Protein AF-A0A519UH42-F1 (afdb_monomer_lite)

Secondary structure (DSSP, 8-state):
--------SEEEE--HHHHHHTEEEE--GGG-EEEEEEEEEETTTTEEEEEEEEE--EEESS-EEEETT---

Structure (mmCIF, N/CA/C/O backbone):
data_AF-A0A519UH42-F1
#
_entry.id   AF-A0A519UH42-F1
#
loop_
_atom_site.group_PDB
_atom_site.id
_atom_site.type_symbol
_atom_site.label_atom_id
_atom_site.label_alt_id
_atom_site.label_comp_id
_atom_site.label_asym_id
_atom_site.label_entity_id
_atom_site.label_seq_id
_atom_site.pdbx_PDB_ins_code
_atom_site.Cartn_x
_atom_site.Cartn_y
_atom_site.Cartn_z
_atom_site.occupancy
_atom_site.B_iso_or_equiv
_atom_site.auth_seq_id
_atom_site.auth_comp_id
_atom_site.auth_asym_id
_atom_site.auth_atom_id
_atom_site.pdbx_PDB_model_num
ATOM 1 N N . GLY A 1 1 ? -16.918 -5.725 1.554 1.00 88.94 1 GLY A N 1
ATOM 2 C CA . GLY A 1 1 ? -17.291 -4.397 2.091 1.00 88.94 1 GLY A CA 1
ATOM 3 C C . GLY A 1 1 ? -17.721 -3.494 0.950 1.00 88.94 1 GLY A C 1
ATOM 4 O O . GLY A 1 1 ? -17.523 -3.883 -0.193 1.00 88.94 1 GLY A O 1
ATOM 5 N N . LYS A 1 2 ? -18.302 -2.323 1.232 1.00 95.69 2 LYS A N 1
ATOM 6 C CA . LYS A 1 2 ? -18.667 -1.315 0.220 1.00 95.69 2 LYS A CA 1
ATOM 7 C C . LYS A 1 2 ? -17.893 -0.025 0.502 1.00 95.69 2 LYS A C 1
ATOM 9 O O . LYS A 1 2 ? -17.895 0.426 1.644 1.00 95.69 2 LYS A O 1
ATOM 14 N N . ILE A 1 3 ? -17.241 0.543 -0.513 1.00 95.06 3 ILE A N 1
ATOM 15 C CA . ILE A 1 3 ? -16.606 1.868 -0.413 1.00 95.06 3 ILE A CA 1
ATOM 16 C C . ILE A 1 3 ? -17.716 2.917 -0.292 1.00 95.06 3 ILE A C 1
ATOM 18 O O . ILE A 1 3 ? -18.724 2.838 -0.997 1.00 95.06 3 ILE A O 1
ATOM 22 N N . THR A 1 4 ? -17.555 3.853 0.640 1.00 95.75 4 THR A N 1
ATOM 23 C CA . THR A 1 4 ? -18.547 4.896 0.921 1.00 95.75 4 THR A CA 1
ATOM 24 C C . THR A 1 4 ? -18.002 6.273 0.534 1.00 95.75 4 THR A C 1
ATOM 26 O O . THR A 1 4 ? -17.767 6.508 -0.647 1.00 95.75 4 THR A O 1
ATOM 29 N N . GLY A 1 5 ? -17.831 7.183 1.494 1.00 96.50 5 GLY A N 1
ATOM 30 C CA . GLY A 1 5 ? -17.332 8.536 1.272 1.00 96.50 5 GLY A CA 1
ATOM 31 C C . GLY A 1 5 ? -15.809 8.629 1.314 1.00 96.50 5 GLY A C 1
ATOM 32 O O . GLY A 1 5 ? -15.129 7.786 1.900 1.00 96.50 5 GLY A O 1
ATOM 33 N N . MET A 1 6 ? -15.290 9.693 0.707 1.00 96.38 6 MET A N 1
ATOM 34 C CA . MET A 1 6 ? -13.882 10.069 0.808 1.00 96.38 6 MET A CA 1
ATOM 35 C C . MET A 1 6 ? -13.603 10.707 2.171 1.00 96.38 6 MET A C 1
ATOM 37 O O . MET A 1 6 ? -14.435 11.443 2.699 1.00 96.38 6 MET A O 1
ATOM 41 N N . ILE A 1 7 ? -12.416 10.446 2.709 1.00 94.50 7 ILE A N 1
ATOM 42 C CA . ILE A 1 7 ? -11.908 11.037 3.951 1.00 94.50 7 ILE A CA 1
ATOM 43 C C . ILE A 1 7 ? -10.544 11.686 3.682 1.00 94.50 7 ILE A C 1
ATOM 45 O O . ILE A 1 7 ? -9.819 11.248 2.788 1.00 94.50 7 ILE A O 1
ATOM 49 N N . ASN A 1 8 ? -10.205 12.729 4.436 1.00 95.62 8 ASN A N 1
ATOM 50 C CA . ASN A 1 8 ? -8.933 13.452 4.376 1.00 95.62 8 ASN A CA 1
ATOM 51 C C . ASN A 1 8 ? -8.197 13.390 5.727 1.00 95.62 8 ASN A C 1
ATOM 53 O O . ASN A 1 8 ? -8.754 12.919 6.717 1.00 95.62 8 ASN A O 1
ATOM 57 N N . ASP A 1 9 ? -6.942 13.852 5.745 1.00 96.31 9 ASP A N 1
ATOM 58 C CA . ASP A 1 9 ? -6.091 13.906 6.943 1.00 96.31 9 ASP A CA 1
ATOM 59 C C . ASP A 1 9 ? -5.900 12.534 7.605 1.00 96.31 9 ASP A C 1
ATOM 61 O O . ASP A 1 9 ? -6.091 12.368 8.807 1.00 96.31 9 ASP A O 1
ATOM 65 N N . VAL A 1 10 ? -5.555 11.524 6.802 1.00 95.75 10 VAL A N 1
ATOM 66 C CA . VAL A 1 10 ? -5.411 10.136 7.253 1.00 95.75 10 VAL A CA 1
ATOM 67 C C . VAL A 1 10 ? -3.967 9.673 7.124 1.00 95.75 10 VAL A C 1
ATOM 69 O O . VAL A 1 10 ? -3.357 9.808 6.066 1.00 95.75 10 VAL A O 1
ATOM 72 N N . ALA A 1 11 ? -3.449 9.053 8.180 1.00 96.00 11 ALA A N 1
ATOM 73 C CA . ALA A 1 11 ? -2.210 8.283 8.149 1.00 96.00 11 ALA A CA 1
ATOM 74 C C . ALA A 1 11 ? -2.420 6.916 8.810 1.00 96.00 11 ALA A C 1
ATOM 76 O O . ALA A 1 11 ? -3.389 6.714 9.540 1.00 96.00 11 ALA A O 1
ATOM 77 N N . TYR A 1 12 ? -1.507 5.976 8.580 1.00 95.31 12 TYR A N 1
ATOM 78 C CA . TYR A 1 12 ? -1.443 4.726 9.334 1.00 95.31 12 TYR A CA 1
ATOM 79 C C . TYR A 1 12 ? -0.146 4.658 10.138 1.00 95.31 12 TYR A C 1
ATOM 81 O O . TYR A 1 12 ? 0.868 5.236 9.751 1.00 95.31 12 TYR A O 1
ATOM 89 N N . GLN A 1 13 ? -0.176 3.948 11.262 1.00 94.81 13 GLN A N 1
ATOM 90 C CA . GLN A 1 13 ? 0.975 3.797 12.147 1.00 94.81 13 GLN A CA 1
ATOM 91 C C . GLN A 1 13 ? 1.158 2.329 12.527 1.00 94.81 13 GLN A C 1
ATOM 93 O O . GLN A 1 13 ? 0.246 1.698 13.056 1.00 94.81 13 GLN A O 1
ATOM 98 N N . SER A 1 14 ? 2.347 1.791 12.261 1.00 95.88 14 SER A N 1
ATOM 99 C CA . SER A 1 14 ? 2.774 0.450 12.666 1.00 95.88 14 SER A CA 1
ATOM 100 C C . SER A 1 14 ? 4.296 0.342 12.519 1.00 95.88 14 SER A C 1
ATOM 102 O O . SER A 1 14 ? 4.903 1.148 11.808 1.00 95.88 14 SER A O 1
ATOM 104 N N . ASN A 1 15 ? 4.923 -0.633 13.178 1.00 96.62 15 ASN A N 1
ATOM 105 C CA . ASN A 1 15 ? 6.291 -1.009 12.829 1.00 96.62 15 ASN A CA 1
ATOM 106 C C . ASN A 1 15 ? 6.296 -1.943 11.608 1.00 96.62 15 ASN A C 1
ATOM 108 O O . ASN A 1 15 ? 5.298 -2.583 11.284 1.00 96.62 15 ASN A O 1
ATOM 112 N N . THR A 1 16 ? 7.436 -2.028 10.924 1.00 96.75 16 THR A N 1
ATOM 113 C CA . THR A 1 16 ? 7.549 -2.768 9.660 1.00 96.75 16 THR A CA 1
ATOM 114 C C . THR A 1 16 ? 7.153 -4.239 9.797 1.00 96.75 16 THR A C 1
ATOM 116 O O . THR A 1 16 ? 6.452 -4.758 8.934 1.00 96.75 16 THR A O 1
ATOM 119 N N . GLN A 1 17 ? 7.573 -4.917 10.868 1.00 97.88 17 GLN A N 1
ATOM 120 C CA . GLN A 1 17 ? 7.297 -6.346 11.032 1.00 97.88 17 GLN A CA 1
ATOM 121 C C . GLN A 1 17 ? 5.807 -6.606 11.253 1.00 97.88 17 GLN A C 1
ATOM 123 O O . GLN A 1 17 ? 5.228 -7.443 10.569 1.00 97.88 17 GLN A O 1
ATOM 128 N N . GLU A 1 18 ? 5.175 -5.866 12.161 1.00 97.31 18 GLU A N 1
ATOM 129 C CA . GLU A 1 18 ? 3.739 -5.975 12.427 1.00 97.31 18 GLU A CA 1
ATOM 130 C C . GLU A 1 18 ? 2.905 -5.652 11.190 1.00 97.31 18 GLU A C 1
ATOM 132 O O . GLU A 1 18 ? 1.989 -6.403 10.856 1.00 97.31 18 GLU A O 1
ATOM 137 N N . PHE A 1 19 ? 3.252 -4.580 10.475 1.00 97.75 19 PHE A N 1
ATOM 138 C CA . PHE A 1 19 ? 2.545 -4.190 9.263 1.00 97.75 19 PHE A CA 1
ATOM 139 C C . PHE A 1 19 ? 2.568 -5.311 8.223 1.00 97.75 19 PHE A C 1
ATOM 141 O O . PHE A 1 19 ? 1.511 -5.745 7.769 1.00 97.75 19 PHE A O 1
ATOM 148 N N . TRP A 1 20 ? 3.745 -5.840 7.881 1.00 97.50 20 TRP A N 1
ATOM 149 C CA . TRP A 1 20 ? 3.845 -6.891 6.864 1.00 97.50 20 TRP A CA 1
ATOM 150 C C . TRP A 1 20 ? 3.260 -8.227 7.327 1.00 97.50 20 TRP A C 1
ATOM 152 O O . TRP A 1 20 ? 2.598 -8.891 6.532 1.00 97.50 20 TRP A O 1
ATOM 162 N N . ASN A 1 21 ? 3.397 -8.579 8.610 1.00 97.88 21 ASN A N 1
ATOM 163 C CA . ASN A 1 21 ? 2.740 -9.759 9.185 1.00 97.88 21 ASN A CA 1
ATOM 164 C C . ASN A 1 21 ? 1.207 -9.649 9.177 1.00 97.88 21 ASN A C 1
ATOM 166 O O . ASN A 1 21 ? 0.519 -10.663 9.256 1.00 97.88 21 ASN A O 1
ATOM 170 N N . SER A 1 22 ? 0.657 -8.436 9.072 1.00 98.00 22 SER A N 1
ATOM 171 C CA . SER A 1 22 ? -0.788 -8.211 8.986 1.00 98.00 22 SER A CA 1
ATOM 172 C C . SER A 1 22 ? -1.374 -8.352 7.574 1.00 98.00 22 SER A C 1
ATOM 174 O O . SER A 1 22 ? -2.595 -8.255 7.406 1.00 98.00 22 SER A O 1
ATOM 176 N N . CYS A 1 23 ? -0.531 -8.583 6.559 1.00 98.25 23 CYS A N 1
ATOM 177 C CA . CYS A 1 23 ? -0.958 -8.848 5.189 1.00 98.25 23 CYS A CA 1
ATOM 178 C C . CYS A 1 23 ? -1.741 -10.167 5.123 1.00 98.25 23 CYS A C 1
ATOM 180 O O . CYS A 1 23 ? -1.194 -11.247 5.328 1.00 98.25 23 CYS A O 1
ATOM 182 N N . ALA A 1 24 ? -3.039 -10.077 4.844 1.00 98.50 24 ALA A N 1
ATOM 183 C CA . ALA A 1 24 ? -3.955 -11.213 4.877 1.00 98.50 24 ALA A CA 1
ATOM 184 C C . ALA A 1 24 ? -4.341 -11.729 3.486 1.00 98.50 24 ALA A C 1
ATOM 186 O O . ALA A 1 24 ? -4.796 -12.864 3.364 1.00 98.50 24 ALA A O 1
ATOM 187 N N . ALA A 1 25 ? -4.223 -10.897 2.450 1.00 98.38 25 ALA A N 1
ATOM 188 C CA . ALA A 1 25 ? -4.500 -11.286 1.072 1.00 98.38 25 ALA A CA 1
ATOM 189 C C . ALA A 1 25 ? -3.826 -10.326 0.090 1.00 98.38 25 ALA A C 1
ATOM 191 O O . ALA A 1 25 ? -3.814 -9.119 0.330 1.00 98.38 25 ALA A O 1
ATOM 192 N N . VAL A 1 26 ? -3.350 -10.860 -1.033 1.00 98.31 26 VAL A N 1
ATOM 193 C CA . VAL A 1 26 ? -2.783 -10.119 -2.169 1.00 98.31 26 VAL A CA 1
ATOM 194 C C . VAL A 1 26 ? -3.536 -10.570 -3.421 1.00 98.31 26 VAL A C 1
ATOM 196 O O . VAL A 1 26 ? -3.805 -11.764 -3.565 1.00 98.31 26 VAL A O 1
ATOM 199 N N . CYS A 1 27 ? -3.924 -9.637 -4.289 1.00 98.31 27 CYS A N 1
ATOM 200 C CA . CYS A 1 27 ? -4.505 -9.973 -5.590 1.00 98.31 27 CYS A CA 1
ATOM 201 C C . CYS A 1 27 ? -3.483 -10.672 -6.502 1.00 98.31 27 CYS A C 1
ATOM 203 O O . CYS A 1 27 ? -2.276 -10.617 -6.264 1.00 98.31 27 CYS A O 1
ATOM 205 N N . ASP A 1 28 ? -3.976 -11.347 -7.537 1.00 97.88 28 ASP A N 1
ATOM 206 C CA . ASP A 1 28 ? -3.123 -12.041 -8.499 1.00 97.88 28 ASP A CA 1
ATOM 207 C C . ASP A 1 28 ? -2.400 -11.074 -9.459 1.00 97.88 28 ASP A C 1
ATOM 209 O O . ASP A 1 28 ? -2.514 -9.846 -9.385 1.00 97.88 28 ASP A O 1
ATOM 213 N N . GLU A 1 29 ? -1.637 -11.656 -10.379 1.00 97.25 29 GLU A N 1
ATOM 214 C CA . GLU A 1 29 ? -0.880 -10.953 -11.415 1.00 97.25 29 GLU A CA 1
ATOM 215 C C . GLU A 1 29 ? -1.723 -10.045 -12.319 1.00 97.25 29 GLU A C 1
ATOM 217 O O . GLU A 1 29 ? -1.196 -9.060 -12.833 1.00 97.25 29 GLU A O 1
ATOM 222 N N . SER A 1 30 ? -3.020 -10.322 -12.490 1.00 97.94 30 SER A N 1
ATOM 223 C CA . SER A 1 30 ? -3.891 -9.507 -13.342 1.00 97.94 30 SER A CA 1
ATOM 224 C C . SER A 1 30 ? -4.189 -8.131 -12.734 1.00 97.94 30 SER A C 1
ATOM 226 O O . SER A 1 30 ? -4.496 -7.189 -13.464 1.00 97.94 30 SER A O 1
ATOM 228 N N . ASP A 1 31 ? -4.058 -7.989 -11.409 1.00 98.31 31 ASP A N 1
ATOM 229 C CA . ASP A 1 31 ? -4.218 -6.715 -10.699 1.00 98.31 31 ASP A CA 1
ATOM 230 C C . ASP A 1 31 ? -2.886 -5.970 -10.499 1.00 98.31 31 ASP A C 1
ATOM 232 O O . ASP A 1 31 ? -2.877 -4.819 -10.051 1.00 98.31 31 ASP A O 1
ATOM 236 N N . TYR A 1 32 ? -1.752 -6.597 -10.817 1.00 97.88 32 TYR A N 1
ATOM 237 C CA . TYR A 1 32 ? -0.444 -5.982 -10.627 1.00 97.88 32 TYR A CA 1
ATOM 238 C C . TYR A 1 32 ? -0.284 -4.727 -11.492 1.00 97.88 32 TYR A C 1
ATOM 240 O O . TYR A 1 32 ? -0.546 -4.724 -12.696 1.00 97.88 32 TYR A O 1
ATOM 248 N N . ARG A 1 33 ? 0.191 -3.640 -10.878 1.00 97.50 33 ARG A N 1
ATOM 249 C CA . ARG A 1 33 ? 0.438 -2.355 -11.540 1.00 97.50 33 ARG A CA 1
ATOM 250 C C . ARG A 1 33 ? 1.852 -1.886 -11.235 1.00 97.50 33 ARG A C 1
ATOM 252 O O . ARG A 1 33 ? 2.281 -1.909 -10.083 1.00 97.50 33 ARG A O 1
ATOM 259 N N . LEU A 1 34 ? 2.555 -1.418 -12.266 1.00 96.81 34 LEU A N 1
ATOM 260 C CA . LEU A 1 34 ? 3.870 -0.795 -12.146 1.00 96.81 34 LEU A CA 1
ATOM 261 C C . LEU A 1 34 ? 3.725 0.723 -12.288 1.00 96.81 34 LEU A C 1
ATOM 263 O O . LEU A 1 34 ? 3.443 1.228 -13.373 1.00 96.81 34 LEU A O 1
ATOM 267 N N . GLY A 1 35 ? 3.900 1.437 -11.179 1.00 93.88 35 GLY A N 1
ATOM 268 C CA . GLY A 1 35 ? 4.010 2.893 -11.149 1.00 93.88 35 GLY A CA 1
ATOM 269 C C . GLY A 1 35 ? 5.467 3.337 -11.045 1.00 93.88 35 GLY A C 1
ATOM 270 O O . GLY A 1 35 ? 6.363 2.533 -10.791 1.00 93.88 35 GLY A O 1
ATOM 271 N N . GLY A 1 36 ? 5.721 4.630 -11.207 1.00 93.31 36 GLY A N 1
ATOM 272 C CA . GLY A 1 36 ? 7.052 5.195 -11.009 1.00 93.31 36 GLY A CA 1
ATOM 273 C C . GLY A 1 36 ? 7.014 6.690 -10.742 1.00 93.31 36 GLY A C 1
ATOM 274 O O . GLY A 1 36 ? 6.015 7.355 -11.019 1.00 93.31 36 GLY A O 1
ATOM 275 N N . ALA A 1 37 ? 8.112 7.200 -10.195 1.00 92.81 37 ALA A N 1
ATOM 276 C CA . ALA A 1 37 ? 8.318 8.613 -9.912 1.00 92.81 37 ALA A CA 1
ATOM 277 C C . ALA A 1 37 ? 9.748 9.013 -10.293 1.00 92.81 37 ALA A C 1
ATOM 279 O O . ALA A 1 37 ? 10.690 8.251 -10.083 1.00 92.81 37 ALA A O 1
ATOM 280 N N . PHE A 1 38 ? 9.916 10.218 -10.845 1.00 93.06 38 PHE A N 1
ATOM 281 C CA . PHE A 1 38 ? 11.236 10.771 -11.190 1.00 93.06 38 PHE A CA 1
ATOM 282 C C . PHE A 1 38 ? 11.939 11.446 -10.007 1.00 93.06 38 PHE A C 1
ATOM 284 O O . PHE A 1 38 ? 13.097 11.841 -10.111 1.00 93.06 38 PHE A O 1
ATOM 291 N N . ASN A 1 39 ? 11.217 11.627 -8.908 1.00 93.00 39 ASN A N 1
ATOM 292 C CA . ASN A 1 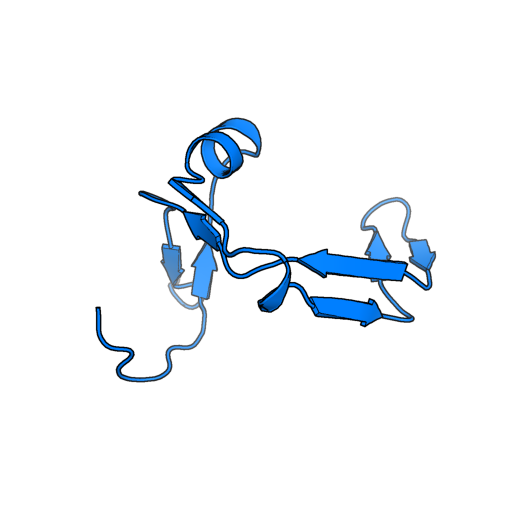39 ? 11.601 12.440 -7.766 1.00 93.00 39 ASN A CA 1
ATOM 293 C C . ASN A 1 39 ? 11.319 11.714 -6.443 1.00 93.00 39 ASN A C 1
ATOM 295 O O . ASN A 1 39 ? 10.854 12.339 -5.489 1.00 93.00 39 ASN A O 1
ATOM 299 N N . ASP A 1 40 ? 11.563 10.400 -6.394 1.00 92.56 40 ASP A N 1
ATOM 300 C CA . ASP A 1 40 ? 11.483 9.651 -5.139 1.00 92.56 40 ASP A CA 1
ATOM 301 C C . ASP A 1 40 ? 12.600 10.099 -4.199 1.00 92.56 40 ASP A C 1
ATOM 303 O O . ASP A 1 40 ? 13.787 10.064 -4.542 1.00 92.56 40 ASP A O 1
ATOM 307 N N . GLY A 1 41 ? 12.189 10.592 -3.034 1.00 91.31 41 GLY A N 1
ATOM 308 C CA . GLY A 1 41 ? 13.054 11.261 -2.079 1.00 91.31 41 GLY A CA 1
ATOM 309 C C . GLY A 1 41 ? 13.417 10.361 -0.906 1.00 91.31 41 GLY A C 1
ATOM 310 O O . GLY A 1 41 ? 12.549 9.769 -0.268 1.00 91.31 41 GLY A O 1
ATOM 311 N N . LYS A 1 42 ? 14.699 10.329 -0.542 1.00 90.81 42 LYS A N 1
ATOM 312 C CA . LYS A 1 42 ? 15.164 9.797 0.747 1.00 90.81 42 LYS A CA 1
ATOM 313 C C . LYS A 1 42 ? 15.497 10.948 1.688 1.00 90.81 42 LYS A C 1
ATOM 315 O O . LYS A 1 42 ? 16.068 11.946 1.261 1.00 90.81 42 LYS A O 1
ATOM 320 N N . GLY A 1 43 ? 15.142 10.785 2.964 1.00 86.06 43 GLY A N 1
ATOM 321 C CA . GLY A 1 43 ? 15.234 11.833 3.984 1.00 86.06 43 GLY A CA 1
ATOM 322 C C . GLY A 1 43 ? 16.658 12.317 4.273 1.00 86.06 43 GLY A C 1
ATOM 323 O O . GLY A 1 43 ? 16.984 13.449 3.936 1.00 86.06 43 GLY A O 1
ATOM 324 N N . GLN A 1 44 ? 17.493 11.494 4.927 1.00 87.75 44 GLN A N 1
ATOM 325 C CA . GLN A 1 44 ? 18.841 11.907 5.344 1.00 87.75 44 GLN A CA 1
ATOM 326 C C . GLN A 1 44 ? 19.906 10.812 5.104 1.00 87.75 44 GLN A C 1
ATOM 328 O O . GLN A 1 44 ? 19.746 9.709 5.629 1.00 87.75 44 GLN A O 1
ATOM 333 N N . PRO A 1 45 ? 21.008 11.101 4.372 1.00 90.81 45 PRO A N 1
ATOM 334 C CA . PRO A 1 45 ? 21.238 12.325 3.598 1.00 90.81 45 PRO A CA 1
ATOM 335 C C . PRO A 1 45 ? 20.189 12.490 2.489 1.00 90.81 45 PRO A C 1
ATOM 337 O O . PRO A 1 45 ? 19.747 11.495 1.911 1.00 90.81 45 PRO A O 1
ATOM 340 N N . GLY A 1 46 ? 19.796 13.736 2.213 1.00 95.31 46 GLY A N 1
ATOM 341 C CA . GLY A 1 46 ? 18.809 14.052 1.181 1.00 95.31 46 GLY A CA 1
ATOM 342 C C . GLY A 1 46 ? 19.246 13.542 -0.191 1.00 95.31 46 GLY A C 1
ATOM 343 O O . GLY A 1 46 ? 20.313 13.912 -0.681 1.00 95.31 46 GLY A O 1
ATOM 344 N N . GLN A 1 47 ? 18.433 12.685 -0.806 1.00 93.50 47 GLN A N 1
ATOM 345 C CA . GLN A 1 47 ? 18.675 12.136 -2.144 1.00 93.50 47 GLN A CA 1
ATOM 346 C C . GLN A 1 47 ? 17.369 12.089 -2.930 1.00 93.50 47 GLN A C 1
ATOM 348 O O . GLN A 1 47 ? 16.310 11.877 -2.345 1.00 93.50 47 GLN A O 1
ATOM 353 N N . SER A 1 48 ? 17.460 12.256 -4.249 1.00 94.44 48 SER A N 1
ATOM 354 C CA . SER A 1 48 ? 16.338 12.149 -5.184 1.00 94.44 48 SER A CA 1
ATOM 355 C C . SER A 1 48 ? 16.737 11.242 -6.341 1.00 94.44 48 SER A C 1
ATOM 357 O O . SER A 1 48 ? 17.868 11.345 -6.823 1.00 94.44 48 SER A O 1
ATOM 359 N N . ASN A 1 49 ? 15.846 10.348 -6.773 1.00 92.81 49 ASN A N 1
ATOM 360 C CA . ASN A 1 49 ? 16.107 9.476 -7.914 1.00 92.81 49 ASN A CA 1
ATOM 361 C C . ASN A 1 49 ? 14.834 9.118 -8.695 1.00 92.81 49 ASN A C 1
ATOM 363 O O . ASN A 1 49 ? 13.717 9.202 -8.180 1.00 92.81 49 ASN A O 1
ATOM 367 N N . ALA A 1 50 ? 15.030 8.648 -9.928 1.00 95.50 50 ALA A N 1
ATOM 368 C CA . ALA A 1 50 ? 13.990 7.963 -10.680 1.00 95.50 50 ALA A CA 1
ATOM 369 C C . ALA A 1 50 ? 13.863 6.508 -10.203 1.00 95.50 50 ALA A C 1
ATOM 371 O O . ALA A 1 50 ? 14.855 5.777 -10.146 1.00 95.50 50 ALA A O 1
ATOM 372 N N . VAL A 1 51 ? 12.645 6.080 -9.872 1.00 94.31 51 VAL A N 1
ATOM 373 C CA . VAL A 1 51 ? 12.356 4.725 -9.382 1.00 94.31 51 VAL A CA 1
ATOM 374 C C . VAL A 1 51 ? 10.996 4.236 -9.875 1.00 94.31 51 VAL A C 1
ATOM 376 O O . VAL A 1 51 ? 10.092 5.022 -10.167 1.00 94.31 51 VAL A O 1
ATOM 379 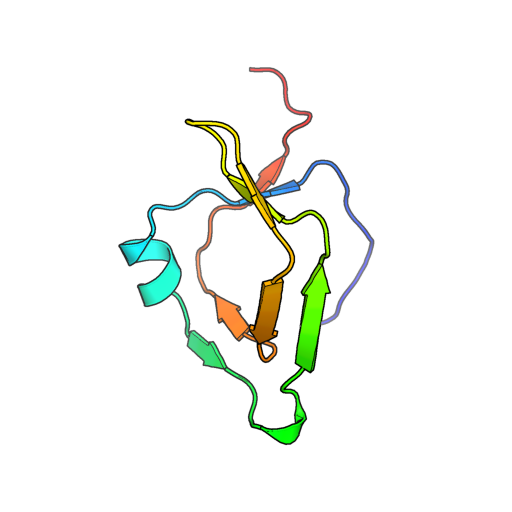N N . SER A 1 52 ? 10.847 2.916 -9.948 1.00 95.25 52 SER A N 1
ATOM 380 C CA . SER A 1 52 ? 9.580 2.230 -10.193 1.00 95.25 52 SER A CA 1
ATOM 381 C C . SER A 1 52 ? 9.130 1.451 -8.955 1.00 95.25 52 SER A C 1
ATOM 383 O O . SER A 1 52 ? 9.950 0.801 -8.306 1.00 95.25 52 SER A O 1
ATOM 385 N N . HIS A 1 53 ? 7.826 1.441 -8.680 1.00 93.69 53 HIS A N 1
ATOM 386 C CA . HIS A 1 53 ? 7.192 0.653 -7.625 1.00 93.69 53 HIS A CA 1
ATOM 387 C C . HIS A 1 53 ? 6.069 -0.188 -8.21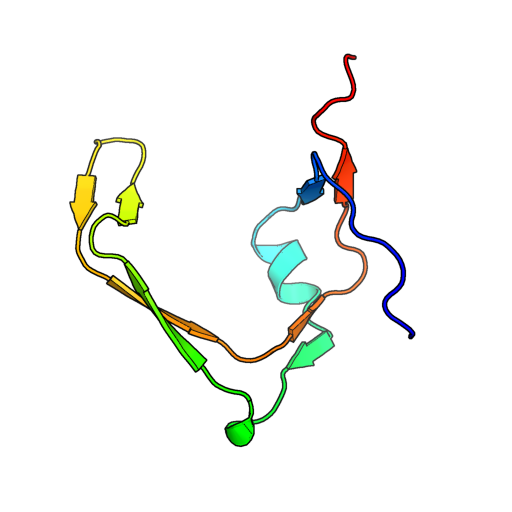6 1.00 93.69 53 HIS A C 1
ATOM 389 O O . HIS A 1 53 ? 5.135 0.338 -8.821 1.00 93.69 53 HIS A O 1
ATOM 395 N N . GLY A 1 54 ? 6.163 -1.498 -8.029 1.00 95.62 54 GLY A N 1
ATOM 396 C CA . GLY A 1 54 ? 5.132 -2.425 -8.455 1.00 95.62 54 GLY A CA 1
ATOM 397 C C . GLY A 1 54 ? 4.354 -2.979 -7.277 1.00 95.62 54 GLY A C 1
ATOM 398 O O . GLY A 1 54 ? 4.954 -3.382 -6.279 1.00 95.62 54 GLY A O 1
ATOM 399 N N . SER A 1 55 ? 3.032 -3.017 -7.391 1.00 96.44 55 SER A N 1
ATOM 400 C CA . SER A 1 55 ? 2.173 -3.615 -6.375 1.00 96.44 55 SER A CA 1
ATOM 401 C C . SER A 1 55 ? 0.859 -4.124 -6.961 1.00 96.44 55 SER A C 1
ATOM 403 O O . SER A 1 55 ? 0.373 -3.641 -7.984 1.00 96.44 55 SER A O 1
ATOM 405 N N . ALA A 1 56 ? 0.286 -5.114 -6.283 1.00 98.00 56 ALA A N 1
ATOM 406 C CA . ALA A 1 56 ? -1.100 -5.526 -6.446 1.00 98.00 56 ALA A CA 1
ATOM 407 C C . ALA A 1 56 ? -1.911 -5.051 -5.232 1.00 98.00 56 ALA A C 1
ATOM 409 O O . ALA A 1 56 ? -1.360 -4.797 -4.150 1.00 98.00 56 ALA A O 1
ATOM 410 N N . THR A 1 57 ? -3.228 -4.948 -5.388 1.00 97.44 57 THR A N 1
ATOM 411 C CA . THR A 1 57 ? -4.126 -4.618 -4.279 1.00 97.44 57 THR A CA 1
ATOM 412 C C . THR A 1 57 ? -3.956 -5.645 -3.162 1.00 97.44 57 THR A C 1
ATOM 414 O O . THR A 1 57 ? -3.966 -6.853 -3.391 1.00 97.44 57 THR A O 1
ATOM 417 N N . THR A 1 58 ? -3.768 -5.156 -1.938 1.00 97.62 58 THR A N 1
ATOM 418 C CA . THR A 1 58 ? -3.439 -5.983 -0.773 1.00 97.62 58 THR A CA 1
ATOM 419 C C . THR A 1 58 ? -4.326 -5.600 0.405 1.00 97.62 58 THR A C 1
ATOM 421 O O . THR A 1 58 ? -4.604 -4.422 0.634 1.00 97.62 58 THR A O 1
ATOM 424 N N . ARG A 1 59 ? -4.770 -6.596 1.174 1.00 97.62 59 ARG A N 1
ATOM 425 C CA . ARG A 1 59 ? -5.529 -6.404 2.410 1.00 97.62 59 ARG A CA 1
ATOM 426 C C . ARG A 1 59 ? -4.615 -6.583 3.616 1.00 97.62 59 ARG A C 1
ATOM 428 O O . ARG A 1 59 ? -4.124 -7.682 3.853 1.00 97.62 59 ARG A O 1
ATOM 435 N N . PHE A 1 60 ? -4.501 -5.538 4.428 1.00 98.00 60 PHE A N 1
ATOM 436 C CA . PHE A 1 60 ? -3.853 -5.574 5.738 1.00 98.00 60 PHE A CA 1
ATOM 437 C C . PHE A 1 60 ? -4.911 -5.504 6.844 1.00 98.00 60 PHE A C 1
ATOM 439 O O . PHE A 1 60 ? -5.859 -4.722 6.749 1.00 98.00 60 PHE A O 1
ATOM 446 N N . ASN A 1 61 ? -4.782 -6.332 7.878 1.00 97.56 61 ASN A N 1
ATOM 447 C CA . ASN A 1 61 ? -5.748 -6.400 8.978 1.00 97.56 61 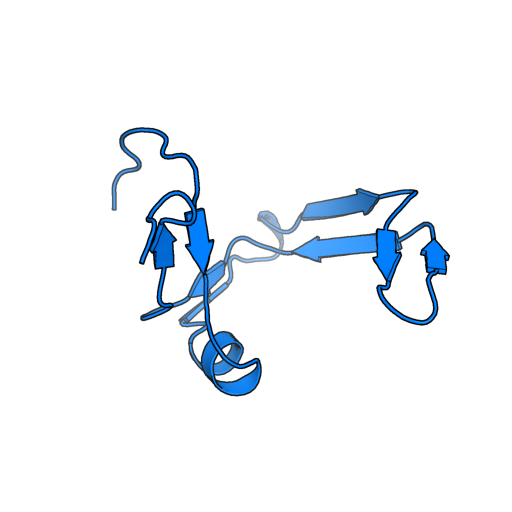ASN A CA 1
ATOM 448 C C . ASN A 1 61 ? -5.218 -5.698 10.235 1.00 97.56 61 ASN A C 1
ATOM 450 O O . ASN A 1 61 ? -4.059 -5.844 10.589 1.00 97.56 61 ASN A O 1
ATOM 454 N N . GLY A 1 62 ? -6.076 -4.980 10.962 1.00 95.75 62 GLY A N 1
ATOM 455 C CA . GLY A 1 62 ? -5.698 -4.415 12.266 1.00 95.75 62 GLY A CA 1
ATOM 456 C C . GLY A 1 62 ? -4.660 -3.286 12.213 1.00 95.75 62 GLY A C 1
ATOM 457 O O . GLY A 1 62 ? -4.084 -2.950 13.243 1.00 95.75 62 GLY A O 1
ATOM 458 N N . VAL A 1 63 ? -4.429 -2.683 11.042 1.00 96.94 63 VAL A N 1
ATOM 459 C CA . VAL A 1 63 ? -3.569 -1.5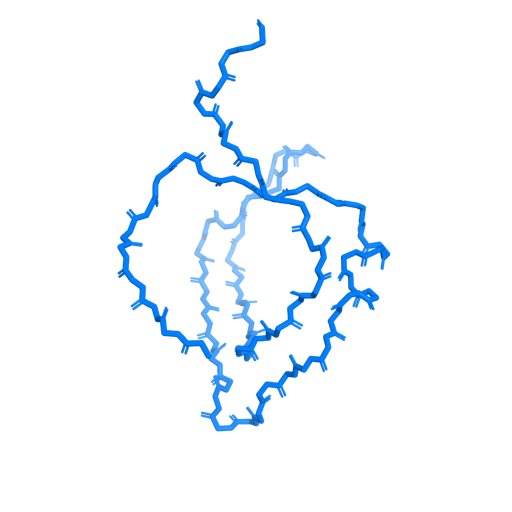00 10.905 1.00 96.94 63 VAL A CA 1
ATOM 460 C C . VAL A 1 63 ? -4.241 -0.304 11.580 1.00 96.94 63 VAL A C 1
ATOM 462 O O . VAL A 1 63 ? -5.382 0.033 11.260 1.00 96.94 63 VAL A O 1
ATOM 465 N N . ASN A 1 64 ? -3.529 0.348 12.502 1.00 95.44 64 ASN A N 1
ATOM 466 C CA . ASN A 1 64 ? -4.024 1.547 13.169 1.00 95.44 64 ASN A CA 1
ATOM 467 C C . ASN A 1 64 ? -4.029 2.731 12.195 1.00 95.44 64 ASN A C 1
ATOM 469 O O . ASN A 1 64 ? -2.983 3.105 11.660 1.00 95.44 64 ASN A O 1
ATOM 473 N N . VAL A 1 65 ? -5.202 3.325 11.996 1.00 94.94 65 VAL A N 1
ATOM 474 C CA . VAL A 1 65 ? -5.423 4.480 11.123 1.00 94.94 65 VAL A CA 1
ATOM 475 C C . VAL A 1 65 ? -5.752 5.688 11.995 1.00 94.94 65 VAL A C 1
ATOM 477 O O . VAL A 1 65 ? -6.668 5.640 12.815 1.00 94.94 65 VAL A O 1
ATOM 480 N N . ILE A 1 66 ? -5.004 6.773 11.820 1.00 94.62 66 ILE A N 1
ATOM 481 C CA . ILE A 1 66 ? -5.094 7.991 12.626 1.00 94.62 66 ILE A CA 1
ATOM 482 C C . ILE A 1 66 ? -5.566 9.177 11.785 1.00 94.62 66 ILE A C 1
ATOM 484 O O . ILE A 1 66 ? -5.256 9.275 10.598 1.00 94.62 66 ILE A O 1
ATOM 488 N N . ASN A 1 67 ? -6.284 10.100 12.428 1.00 95.06 67 ASN A N 1
ATOM 489 C CA . ASN A 1 67 ? -6.598 11.406 11.859 1.00 95.06 67 ASN A CA 1
ATOM 490 C C . ASN A 1 67 ? -5.466 12.392 12.197 1.00 95.06 67 ASN A C 1
ATOM 492 O O . ASN A 1 67 ? -5.255 12.707 13.370 1.00 95.06 67 ASN A O 1
ATOM 496 N N . THR A 1 68 ? -4.754 12.877 11.183 1.00 95.50 68 THR A N 1
ATOM 497 C CA . THR A 1 68 ? -3.589 13.760 11.323 1.00 95.50 68 THR A CA 1
ATOM 498 C C . THR A 1 68 ? -3.948 15.220 11.595 1.00 95.50 68 THR A C 1
ATOM 500 O O . THR A 1 68 ? -3.077 15.985 11.996 1.00 95.50 68 THR A O 1
ATOM 503 N N . ALA A 1 69 ? -5.209 15.627 11.421 1.00 94.69 69 ALA A N 1
ATOM 504 C CA . ALA A 1 69 ? -5.683 16.964 11.787 1.00 94.69 69 ALA A CA 1
ATOM 505 C C . ALA A 1 69 ? -5.994 17.094 13.289 1.00 94.69 69 ALA A C 1
ATOM 507 O O . ALA A 1 69 ? -6.177 18.205 13.798 1.00 94.69 69 ALA A O 1
ATOM 508 N N . ARG A 1 70 ? -6.062 15.972 14.021 1.00 86.88 70 ARG A N 1
ATOM 509 C CA . ARG A 1 70 ? -6.330 15.974 15.460 1.00 86.88 70 ARG A CA 1
ATOM 510 C C . ARG A 1 70 ? -5.164 16.624 16.208 1.00 86.88 70 ARG A C 1
ATOM 512 O O . ARG A 1 70 ? -4.054 16.101 16.222 1.00 86.88 70 ARG A O 1
ATOM 519 N N . LYS A 1 71 ? -5.439 17.744 16.876 1.00 76.69 71 LYS A N 1
ATOM 520 C CA . LYS A 1 71 ? -4.522 18.342 17.852 1.00 76.69 71 LYS A CA 1
ATOM 521 C C . LYS A 1 71 ? -4.644 17.575 19.172 1.00 76.69 71 LYS A C 1
ATOM 523 O O . LYS A 1 71 ? -5.765 17.302 19.607 1.00 76.69 71 LYS A O 1
ATOM 528 N N . ILE A 1 72 ? -3.503 17.182 19.736 1.00 68.12 72 ILE A N 1
ATOM 529 C CA . ILE A 1 72 ? -3.390 16.624 21.093 1.00 68.12 72 ILE A CA 1
ATOM 530 C C . ILE A 1 72 ? -3.330 17.788 22.077 1.00 68.12 72 ILE A C 1
ATOM 532 O O . ILE A 1 72 ? -2.632 1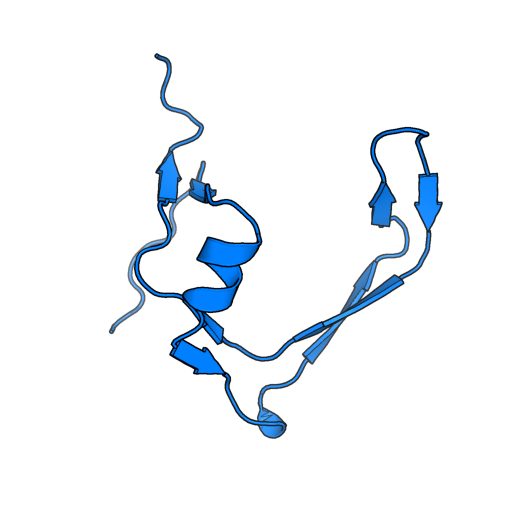8.774 21.748 1.00 68.12 72 ILE A O 1
#

Sequence (72 aa):
GKITGMINDVAYQSNTQEFWNSCAAVCDESDYRLGGAFNDGKGQPGQSNAVSHGSATTRFNGVNVINTARKI

Foldseek 3Di:
DDDDDDDDQKDWDDDPVLFVVQWDDFDDPVQKDKDWDQFDWDDPVTDGGTDIDIGGDTDGPPTHMDRNVDDD

pLDDT: mean 94.73, std 4.7, range [68.12, 98.5]

Radius of gyration: 15.63 Å; chains: 1; bounding box: 40×30×34 Å